Protein AF-A0A1Q5UCD7-F1 (afdb_monomer_lite)

InterPro domains:
  IPR011032 GroES-like superfamily [SSF50129] (16-64)

pLDDT: mean 85.54, std 17.17, range [32.56, 97.5]

Radius of gyration: 14.48 Å; chains: 1; bounding box: 33×25×29 Å

Foldseek 3Di:
DDPPPVQWDFDPDDWDWDWDDPDAQDTDTDIGGQGDDRDPPDDRDDDPDDDDDVVVVCVNRVVPPPPD

Organism: NCBI:txid1316194

Secondary structure (DSSP, 8-state):
-----TT----SS-EEEEEEEEETTEEEEEEEEPP---STT------S-----HHHHHHHHT-TTS--

Structure (mmCIF, N/CA/C/O backbone):
data_AF-A0A1Q5UCD7-F1
#
_entry.id   AF-A0A1Q5UCD7-F1
#
loop_
_atom_site.group_PDB
_atom_site.id
_atom_site.type_symbol
_atom_site.label_atom_id
_atom_site.label_alt_id
_atom_site.label_comp_id
_atom_site.label_asym_id
_atom_site.label_entity_id
_atom_site.label_seq_id
_atom_site.pdbx_PDB_ins_code
_atom_site.Cartn_x
_atom_site.Cartn_y
_atom_site.Cartn_z
_atom_site.occupancy
_atom_site.B_iso_or_equiv
_atom_site.auth_seq_id
_atom_site.auth_comp_id
_atom_site.auth_asym_id
_atom_site.auth_atom_id
_atom_site.pdbx_PDB_model_num
ATOM 1 N N . MET A 1 1 ? -8.849 -11.045 -15.946 1.00 32.56 1 MET A N 1
ATOM 2 C CA . MET A 1 1 ? -10.164 -11.611 -15.572 1.00 32.56 1 MET A CA 1
ATOM 3 C C . MET A 1 1 ? -10.121 -11.872 -14.081 1.00 32.56 1 MET A C 1
ATOM 5 O O . MET A 1 1 ? -9.162 -12.470 -13.617 1.00 32.56 1 MET A O 1
ATOM 9 N N . ALA A 1 2 ? -11.039 -11.241 -13.354 1.00 34.31 2 ALA A N 1
ATOM 10 C CA . ALA A 1 2 ? -10.933 -10.895 -11.942 1.00 34.31 2 ALA A CA 1
ATOM 11 C C . ALA A 1 2 ? -10.807 -12.109 -11.009 1.00 34.31 2 ALA A C 1
ATOM 13 O O . ALA A 1 2 ? -11.728 -12.916 -10.918 1.00 34.31 2 ALA A O 1
ATOM 14 N N . ALA A 1 3 ? -9.716 -12.168 -10.242 1.00 41.72 3 ALA A N 1
ATOM 15 C CA . ALA A 1 3 ? -9.738 -12.838 -8.951 1.00 41.72 3 ALA A CA 1
ATOM 16 C C . ALA A 1 3 ? -10.561 -11.946 -8.014 1.00 41.72 3 ALA A C 1
ATOM 18 O O . ALA A 1 3 ? -10.051 -11.016 -7.392 1.00 41.72 3 ALA A O 1
ATOM 19 N N . VAL A 1 4 ? -11.875 -12.160 -8.003 1.00 46.75 4 VAL A N 1
ATOM 20 C CA . VAL A 1 4 ? -12.735 -11.631 -6.949 1.00 46.75 4 VAL A CA 1
ATOM 21 C C . VAL A 1 4 ? -12.306 -12.351 -5.676 1.00 46.75 4 VAL A C 1
ATOM 23 O O . VAL A 1 4 ? -12.614 -13.525 -5.488 1.00 46.75 4 VAL A O 1
ATOM 26 N N . LEU A 1 5 ? -11.541 -11.651 -4.839 1.00 52.31 5 LEU A N 1
ATOM 27 C CA . LEU A 1 5 ? -11.327 -11.993 -3.438 1.00 52.31 5 LEU A CA 1
ATOM 28 C C . LEU A 1 5 ? -12.711 -12.245 -2.827 1.00 52.31 5 LEU A C 1
ATOM 30 O O . LEU A 1 5 ? -13.505 -11.311 -2.706 1.00 52.31 5 LEU A O 1
ATOM 34 N N . GLN A 1 6 ? -13.047 -13.495 -2.512 1.00 52.44 6 GLN A N 1
ATOM 35 C CA . GLN A 1 6 ? -14.295 -13.798 -1.814 1.00 52.44 6 GLN A CA 1
ATOM 36 C C . GLN A 1 6 ? -14.280 -13.061 -0.465 1.00 52.44 6 GLN A C 1
ATOM 38 O O . GLN A 1 6 ? -13.541 -13.442 0.432 1.00 52.44 6 GLN A O 1
ATOM 43 N N . GLY A 1 7 ? -15.071 -11.989 -0.341 1.00 73.06 7 GLY A N 1
ATOM 44 C CA . GLY A 1 7 ? -15.330 -11.296 0.928 1.00 73.06 7 GLY A CA 1
ATOM 45 C C . GLY A 1 7 ? -14.756 -9.883 1.085 1.00 73.06 7 GLY A C 1
ATOM 46 O O . GLY A 1 7 ? -15.175 -9.186 2.005 1.00 73.06 7 GLY A O 1
ATOM 47 N N . TYR A 1 8 ? -13.870 -9.405 0.202 1.00 83.31 8 TYR A N 1
ATOM 48 C CA . TYR A 1 8 ? -13.347 -8.037 0.332 1.00 83.31 8 TYR A CA 1
ATOM 49 C C . TYR A 1 8 ? -14.383 -6.995 -0.118 1.00 83.31 8 TYR A C 1
ATOM 51 O O . TYR A 1 8 ? -14.735 -6.921 -1.298 1.00 83.31 8 TYR A O 1
ATOM 59 N N . VAL A 1 9 ? -14.843 -6.157 0.815 1.00 87.75 9 VAL A N 1
ATOM 60 C CA . VAL A 1 9 ? -15.753 -5.034 0.544 1.00 87.75 9 VAL A CA 1
ATOM 61 C C . VAL A 1 9 ? -14.977 -3.723 0.677 1.00 87.75 9 VAL A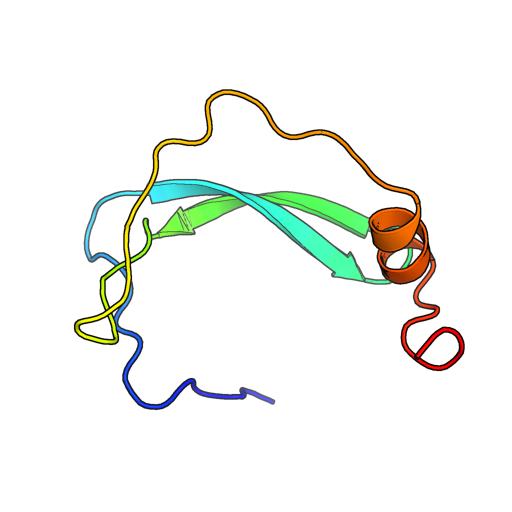 C 1
ATOM 63 O O . VAL A 1 9 ? -14.630 -3.349 1.791 1.00 87.75 9 VAL A O 1
ATOM 66 N N . PRO A 1 10 ? -14.721 -2.981 -0.415 1.00 89.19 10 PRO A N 1
ATOM 67 C CA . PRO A 1 10 ? -13.965 -1.736 -0.341 1.00 89.19 10 PRO A CA 1
ATOM 68 C C . PRO A 1 10 ? -14.605 -0.715 0.605 1.00 89.19 10 PRO A C 1
ATOM 70 O O . PRO A 1 10 ? -15.831 -0.593 0.660 1.00 89.19 10 PRO A O 1
ATOM 73 N N . HIS A 1 11 ? -13.782 0.086 1.289 1.00 90.81 11 HIS A N 1
ATOM 74 C CA . HIS A 1 11 ? -14.308 1.146 2.144 1.00 90.81 11 HIS A CA 1
ATOM 75 C C . HIS A 1 11 ? -15.178 2.115 1.310 1.00 90.81 11 HIS A C 1
ATOM 77 O O . HIS A 1 11 ? -14.704 2.645 0.301 1.00 90.81 11 HIS A O 1
ATOM 83 N N . PRO A 1 12 ? -16.425 2.411 1.728 1.00 85.88 12 PRO A N 1
ATOM 84 C CA . PRO A 1 12 ? -17.423 3.056 0.866 1.00 85.88 12 PRO A CA 1
ATOM 85 C C . PRO A 1 12 ? -17.071 4.492 0.453 1.00 85.88 12 PRO A C 1
ATOM 87 O O . PRO A 1 12 ? -17.438 4.935 -0.631 1.00 85.88 12 PRO A O 1
ATOM 90 N N . THR A 1 13 ? -16.371 5.236 1.315 1.00 88.50 13 THR A N 1
ATOM 91 C CA . THR A 1 13 ? -16.130 6.679 1.125 1.00 88.50 13 THR A CA 1
ATOM 92 C C . THR A 1 13 ? -14.662 7.095 1.223 1.00 88.50 13 THR A C 1
ATOM 94 O O . THR A 1 13 ? -14.198 7.926 0.442 1.00 88.50 13 THR A O 1
ATOM 97 N N . ASN A 1 14 ? -13.906 6.526 2.163 1.00 93.25 14 ASN A N 1
ATOM 98 C CA . ASN A 1 14 ? -12.530 6.934 2.420 1.00 93.25 14 ASN A CA 1
ATOM 99 C C . ASN A 1 14 ? -11.549 6.327 1.413 1.00 93.25 14 ASN A C 1
ATOM 101 O O . ASN A 1 14 ? -11.589 5.130 1.131 1.00 93.25 14 ASN A O 1
ATOM 105 N N . LYS A 1 15 ? -10.609 7.152 0.940 1.00 96.44 15 LYS A N 1
ATOM 106 C CA . LYS A 1 15 ? -9.539 6.758 0.013 1.00 96.44 15 LYS A CA 1
ATOM 107 C C . LYS A 1 15 ? -8.151 6.932 0.633 1.00 96.44 15 LYS A C 1
ATOM 109 O O . LYS A 1 15 ? -7.979 7.670 1.605 1.00 96.44 15 LYS A O 1
ATOM 114 N N . MET A 1 16 ? -7.164 6.261 0.053 1.00 97.25 16 MET A N 1
ATOM 115 C CA . MET A 1 16 ? -5.736 6.428 0.318 1.00 97.25 16 MET A CA 1
ATOM 116 C C . MET A 1 16 ? -4.947 6.449 -0.992 1.00 97.25 16 MET A C 1
ATOM 118 O O . MET A 1 16 ? -5.436 5.995 -2.025 1.00 97.25 16 MET A O 1
ATOM 122 N N . LYS A 1 17 ? -3.726 6.983 -0.951 1.00 96.88 17 LYS A N 1
ATOM 123 C CA . LYS A 1 17 ? -2.783 6.861 -2.066 1.00 96.88 17 LYS A CA 1
ATOM 124 C C . LYS A 1 17 ? -2.120 5.487 -2.015 1.00 96.88 17 LYS A C 1
ATOM 126 O O . LYS A 1 17 ? -1.747 5.043 -0.935 1.00 96.88 17 LYS A O 1
ATOM 131 N N . ALA A 1 18 ? -1.943 4.859 -3.168 1.00 97.25 18 ALA A N 1
ATOM 132 C CA . ALA A 1 18 ? -1.206 3.609 -3.302 1.00 97.25 18 ALA A CA 1
ATOM 133 C C . ALA A 1 18 ? -0.349 3.635 -4.569 1.00 97.25 18 ALA A C 1
ATOM 135 O O . ALA A 1 18 ? -0.798 4.138 -5.601 1.00 97.25 18 ALA A O 1
ATOM 136 N N . ALA A 1 19 ? 0.858 3.076 -4.484 1.00 96.44 19 ALA A N 1
ATOM 137 C CA . ALA A 1 19 ? 1.636 2.713 -5.661 1.00 96.44 19 ALA A CA 1
ATOM 138 C C . ALA A 1 19 ? 1.036 1.443 -6.268 1.00 96.44 19 ALA A C 1
ATOM 140 O O . ALA A 1 19 ? 0.835 0.452 -5.567 1.00 96.44 19 ALA A O 1
ATOM 141 N N . ARG A 1 20 ? 0.696 1.493 -7.554 1.00 94.75 20 ARG A N 1
ATOM 142 C CA . ARG A 1 20 ? 0.044 0.403 -8.277 1.00 94.75 20 ARG A CA 1
ATOM 143 C C . ARG A 1 20 ? 0.915 0.013 -9.449 1.00 94.75 20 ARG A C 1
ATOM 145 O O . ARG A 1 20 ? 1.271 0.866 -10.257 1.00 94.75 20 ARG A O 1
ATOM 152 N N . TRP A 1 21 ? 1.221 -1.268 -9.540 1.00 93.69 21 TRP A N 1
ATOM 153 C CA . TRP A 1 21 ? 1.899 -1.826 -10.695 1.00 93.69 21 TRP A CA 1
ATOM 154 C C . TRP A 1 21 ? 0.899 -1.993 -11.842 1.00 93.69 21 TRP A C 1
ATOM 156 O O . TRP A 1 21 ? -0.105 -2.690 -11.691 1.00 93.69 21 TRP A O 1
ATOM 166 N N . MET A 1 22 ? 1.159 -1.320 -12.960 1.00 93.50 22 MET A N 1
ATOM 167 C CA . MET A 1 22 ? 0.303 -1.316 -14.152 1.00 93.50 22 MET A CA 1
ATOM 168 C C . MET A 1 22 ? 0.862 -2.207 -15.270 1.00 93.50 22 MET A C 1
ATOM 170 O O . MET A 1 22 ? 0.174 -2.491 -16.250 1.00 93.50 22 MET A O 1
ATOM 174 N N . GLY A 1 23 ? 2.088 -2.700 -15.097 1.00 90.75 23 GLY A N 1
ATOM 175 C CA . GLY A 1 23 ? 2.770 -3.587 -16.026 1.00 90.75 23 GLY A CA 1
ATOM 176 C C . GLY A 1 23 ? 4.280 -3.410 -15.949 1.00 90.75 23 GLY A C 1
ATOM 177 O O . GLY A 1 23 ? 4.800 -2.655 -15.125 1.00 90.75 23 GLY A O 1
ATOM 178 N N . ARG A 1 24 ? 5.010 -4.117 -16.817 1.00 93.06 24 ARG A N 1
ATOM 179 C CA . ARG A 1 24 ? 6.472 -4.021 -16.860 1.00 93.06 24 ARG A CA 1
ATOM 180 C C . ARG A 1 24 ? 6.908 -2.561 -16.997 1.00 93.06 24 ARG A C 1
ATOM 182 O O . ARG A 1 24 ? 6.580 -1.903 -17.980 1.00 93.06 24 ARG A O 1
ATOM 189 N N . ARG A 1 25 ? 7.715 -2.116 -16.038 1.00 93.88 25 ARG A N 1
ATOM 190 C CA . ARG A 1 25 ? 8.257 -0.764 -15.899 1.00 93.88 25 ARG A CA 1
ATOM 191 C C . ARG A 1 25 ? 7.207 0.339 -15.778 1.00 93.88 25 ARG A C 1
ATOM 193 O O . ARG A 1 25 ? 7.478 1.480 -16.137 1.00 93.88 25 ARG A O 1
ATOM 200 N N . ASP A 1 26 ? 6.026 0.001 -15.271 1.00 95.00 26 ASP A N 1
ATOM 201 C CA . ASP A 1 26 ? 4.926 0.944 -15.123 1.00 95.00 26 ASP A CA 1
ATOM 202 C C . ASP A 1 26 ? 4.339 0.876 -13.708 1.00 95.00 26 ASP A C 1
ATOM 204 O O . ASP A 1 26 ? 3.738 -0.123 -13.294 1.00 95.00 26 ASP A O 1
ATOM 208 N N . VAL A 1 27 ? 4.572 1.943 -12.940 1.00 95.50 27 VAL A N 1
ATOM 209 C CA . VAL A 1 27 ? 4.047 2.123 -11.586 1.00 95.50 27 VAL A CA 1
ATOM 210 C C . VAL A 1 27 ? 3.432 3.506 -11.479 1.00 95.50 27 VAL A C 1
ATOM 212 O O . VAL A 1 27 ? 4.095 4.521 -11.682 1.00 95.50 27 VAL A O 1
ATOM 215 N N . GLU A 1 28 ? 2.174 3.543 -11.058 1.00 96.81 28 GLU A N 1
ATOM 216 C CA . GLU A 1 28 ? 1.423 4.778 -10.884 1.00 96.81 28 GLU A CA 1
ATOM 217 C C . GLU A 1 28 ? 0.985 4.967 -9.436 1.00 96.81 28 GLU A C 1
ATOM 21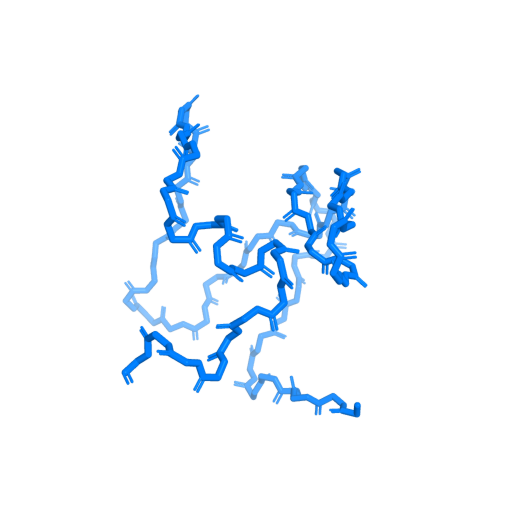9 O O . GLU A 1 28 ? 0.548 4.026 -8.766 1.00 96.81 28 GLU A O 1
ATOM 224 N N . ILE A 1 29 ? 0.995 6.215 -8.968 1.00 97.38 29 ILE A N 1
ATOM 225 C CA . ILE A 1 29 ? 0.346 6.572 -7.707 1.00 97.38 29 ILE A CA 1
ATOM 226 C C . ILE A 1 29 ? -1.125 6.894 -7.975 1.00 97.38 29 ILE A C 1
ATOM 228 O O . ILE A 1 29 ? -1.447 7.901 -8.602 1.00 97.38 29 ILE A O 1
ATOM 232 N N . GLY A 1 30 ? -2.025 6.060 -7.457 1.00 96.12 30 GLY A N 1
ATOM 233 C CA . GLY A 1 30 ? -3.472 6.228 -7.591 1.00 96.12 30 GLY A CA 1
ATOM 234 C C . GLY A 1 30 ? -4.181 6.427 -6.254 1.00 96.12 30 GLY A C 1
ATOM 235 O O . GLY A 1 30 ? -3.666 6.059 -5.199 1.00 96.12 30 GLY A O 1
ATOM 236 N N . LEU A 1 31 ? -5.397 6.982 -6.296 1.00 96.88 31 LEU A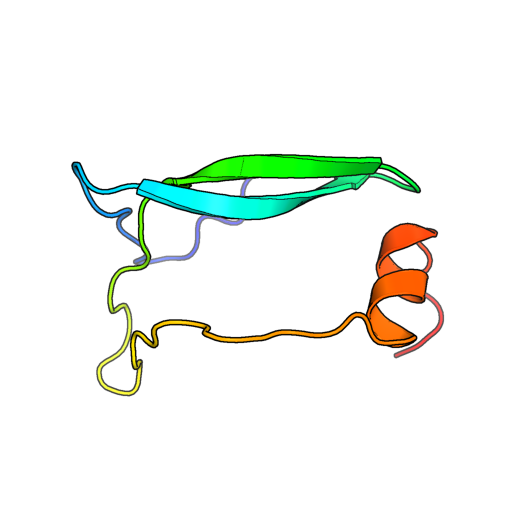 N 1
ATOM 237 C CA . LEU A 1 31 ? -6.322 6.954 -5.160 1.00 96.88 31 LEU A CA 1
ATOM 238 C C . LEU A 1 31 ? -7.135 5.658 -5.190 1.00 96.88 31 LEU A C 1
ATOM 240 O O . LEU A 1 31 ? -7.886 5.414 -6.134 1.00 96.88 31 LEU A O 1
ATOM 244 N N . VAL A 1 32 ? -7.024 4.864 -4.132 1.00 94.81 32 VAL A N 1
ATOM 245 C CA . VAL A 1 32 ? -7.757 3.607 -3.937 1.00 94.81 32 VAL A CA 1
ATOM 246 C C . VAL A 1 32 ? -8.606 3.691 -2.667 1.00 94.81 32 VAL A C 1
ATOM 248 O O . VAL A 1 32 ? -8.306 4.518 -1.803 1.00 94.81 32 VAL A O 1
ATOM 251 N N . PRO A 1 33 ? -9.676 2.893 -2.519 1.00 96.00 33 PRO A N 1
ATOM 252 C CA . PRO A 1 33 ? -10.399 2.795 -1.253 1.00 96.00 33 PRO A CA 1
ATOM 253 C C . PRO A 1 33 ? -9.453 2.434 -0.104 1.00 96.00 33 PRO A C 1
ATOM 255 O O . PRO A 1 33 ? -8.506 1.670 -0.292 1.00 96.00 33 PRO A O 1
ATOM 258 N N . LYS A 1 34 ? -9.700 2.983 1.088 1.00 95.38 34 LYS A N 1
ATOM 259 C CA . LYS A 1 34 ? -9.010 2.511 2.293 1.00 95.38 34 LYS A CA 1
ATOM 260 C C . LYS A 1 34 ? -9.306 1.018 2.511 1.00 95.38 34 LYS A C 1
ATOM 262 O O . LYS A 1 34 ? -10.395 0.570 2.142 1.00 95.38 34 LYS A O 1
ATOM 267 N N . PRO A 1 35 ? -8.366 0.263 3.102 1.00 93.38 35 PRO A N 1
ATOM 268 C CA . PRO A 1 35 ? -8.584 -1.144 3.394 1.00 93.38 35 PRO A CA 1
ATOM 269 C C . PRO A 1 35 ? -9.698 -1.315 4.429 1.00 93.38 35 PRO A C 1
ATOM 271 O O . PRO A 1 35 ? -9.972 -0.422 5.237 1.00 93.38 35 PRO A O 1
ATOM 274 N N . THR A 1 36 ? -10.308 -2.489 4.406 1.00 92.81 36 THR A N 1
ATOM 275 C CA . THR A 1 36 ? -11.292 -2.959 5.380 1.00 92.81 36 THR A CA 1
ATOM 276 C C . THR A 1 36 ? -10.830 -4.295 5.942 1.00 92.81 36 THR A C 1
ATOM 278 O O . THR A 1 36 ? -10.186 -5.073 5.239 1.00 92.81 36 THR A O 1
ATOM 281 N N . ILE A 1 37 ? -11.182 -4.560 7.195 1.00 92.00 37 ILE A N 1
ATOM 282 C CA . ILE A 1 37 ? -10.949 -5.854 7.844 1.00 92.00 37 ILE A CA 1
ATOM 283 C C . ILE A 1 37 ? -11.775 -6.922 7.119 1.00 92.00 37 ILE A C 1
ATOM 285 O O . ILE A 1 37 ? -12.979 -6.728 6.939 1.00 92.00 37 ILE A O 1
ATOM 289 N N . THR A 1 38 ? -11.131 -8.005 6.680 1.00 91.19 38 THR A N 1
ATOM 290 C CA . THR A 1 38 ? -11.791 -9.134 5.996 1.00 91.19 38 THR A CA 1
ATOM 291 C C . THR A 1 38 ? -11.765 -10.392 6.864 1.00 91.19 38 THR A C 1
ATOM 293 O O . THR A 1 38 ? -12.726 -11.157 6.853 1.00 91.19 38 THR A O 1
ATOM 296 N N . ASP A 1 39 ? -10.713 -10.561 7.666 1.00 92.25 39 ASP A N 1
ATOM 297 C CA . ASP A 1 39 ? -10.552 -11.627 8.653 1.00 92.25 39 ASP A CA 1
ATOM 298 C C . ASP A 1 39 ? -10.382 -11.047 10.076 1.00 92.25 39 ASP A C 1
ATOM 300 O O . ASP A 1 39 ? -9.804 -9.967 10.228 1.00 92.25 39 ASP A O 1
ATOM 304 N N . PRO A 1 40 ? -10.845 -11.726 11.147 1.00 93.81 40 PRO A N 1
ATOM 305 C CA . PRO A 1 40 ? -10.660 -11.267 12.528 1.00 93.81 40 PRO A CA 1
ATOM 306 C C . PRO A 1 40 ? -9.205 -11.018 12.955 1.00 93.81 40 PRO A C 1
ATOM 308 O O . PRO A 1 40 ? -8.983 -10.317 13.941 1.00 93.81 40 PRO A O 1
ATOM 311 N N . SER A 1 41 ? -8.230 -11.605 12.258 1.00 95.69 41 SER A N 1
ATOM 312 C CA . SER A 1 41 ? -6.799 -11.427 12.524 1.00 95.69 41 SER A CA 1
ATOM 313 C C . SER A 1 41 ? -6.154 -10.247 11.787 1.00 95.69 41 SER A C 1
ATOM 315 O O . SER A 1 41 ? -4.994 -9.925 12.057 1.00 95.69 41 SER A O 1
ATOM 317 N N . ASP A 1 42 ? -6.885 -9.568 10.900 1.00 94.69 42 ASP A N 1
ATOM 318 C CA . ASP A 1 42 ? -6.357 -8.423 10.164 1.00 94.69 42 ASP A CA 1
ATOM 319 C C . ASP A 1 42 ? -6.146 -7.200 11.073 1.00 94.69 42 ASP A C 1
ATOM 321 O O . ASP A 1 42 ? -6.901 -6.927 12.010 1.00 94.69 42 ASP A O 1
ATOM 325 N N . 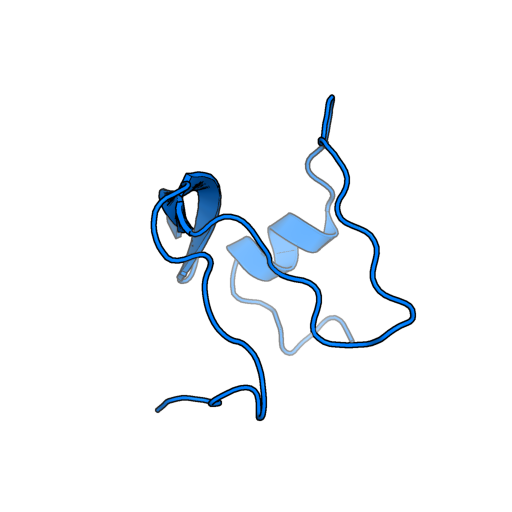ALA A 1 43 ? -5.154 -6.381 10.723 1.00 95.31 43 ALA A N 1
ATOM 326 C CA . ALA A 1 43 ? -4.939 -5.070 11.320 1.00 95.31 43 ALA A CA 1
ATOM 327 C C . ALA A 1 43 ? -4.738 -4.007 10.236 1.00 95.31 43 ALA A C 1
ATOM 329 O O . ALA A 1 43 ? -4.009 -4.205 9.264 1.00 95.31 43 ALA A O 1
ATOM 330 N N . ILE A 1 44 ? -5.350 -2.837 10.429 1.00 94.94 44 ILE A N 1
ATOM 331 C CA . ILE A 1 44 ? -5.135 -1.671 9.569 1.00 94.94 44 ILE A CA 1
ATOM 332 C C . ILE A 1 44 ? -4.108 -0.768 10.240 1.00 94.94 44 ILE A C 1
ATOM 334 O O . 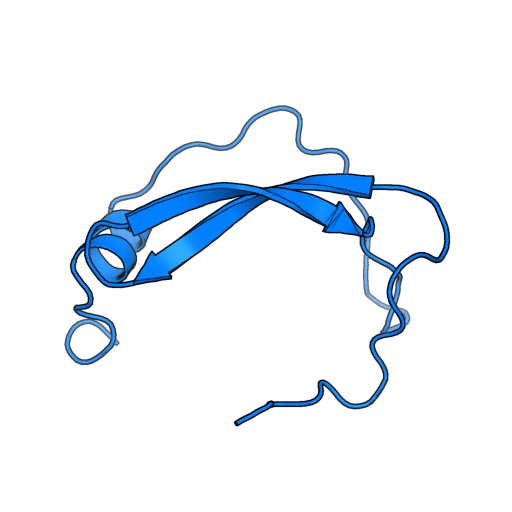ILE A 1 44 ? -4.351 -0.231 11.320 1.00 94.94 44 ILE A O 1
ATOM 338 N N . ILE A 1 45 ? -2.974 -0.571 9.572 1.00 96.06 45 ILE A N 1
ATOM 339 C CA . ILE A 1 45 ? -1.892 0.288 10.052 1.00 96.06 45 ILE A CA 1
ATOM 340 C C . ILE A 1 45 ? -1.771 1.555 9.208 1.00 96.06 45 ILE A C 1
ATOM 342 O O . ILE A 1 45 ? -2.003 1.553 7.997 1.00 96.06 45 ILE A O 1
ATOM 346 N N . GLN A 1 46 ? -1.356 2.647 9.846 1.00 96.19 46 GLN A N 1
ATOM 347 C CA . GLN A 1 46 ? -0.895 3.832 9.136 1.00 96.19 46 GLN A CA 1
ATOM 348 C C . GLN A 1 46 ? 0.589 3.667 8.810 1.00 96.19 46 GLN A C 1
ATOM 350 O O . GLN A 1 46 ? 1.440 3.707 9.697 1.00 96.19 46 GLN A O 1
ATOM 355 N N . VAL A 1 47 ? 0.901 3.511 7.526 1.00 96.06 47 VAL A N 1
ATOM 356 C CA . VAL A 1 47 ? 2.288 3.466 7.056 1.00 96.06 47 VAL A CA 1
ATOM 357 C C . VAL A 1 47 ? 2.906 4.854 7.221 1.00 96.06 47 VAL A C 1
ATOM 359 O O . VAL A 1 47 ? 2.444 5.817 6.610 1.00 96.06 47 VAL A O 1
ATOM 362 N N . THR A 1 48 ? 3.941 4.964 8.055 1.00 97.50 48 THR A N 1
ATOM 363 C CA . THR A 1 48 ? 4.714 6.206 8.209 1.00 97.50 48 THR A CA 1
ATOM 364 C C . THR A 1 48 ? 5.854 6.267 7.199 1.00 97.50 48 THR A C 1
ATOM 366 O O . THR A 1 48 ? 6.085 7.315 6.606 1.00 97.50 48 THR A O 1
ATOM 369 N N . HIS A 1 49 ? 6.523 5.133 6.972 1.00 96.81 49 HIS A N 1
ATOM 370 C CA . HIS A 1 49 ? 7.621 4.977 6.024 1.00 96.81 49 HIS A CA 1
ATOM 371 C C . HIS A 1 49 ? 7.593 3.572 5.418 1.00 96.81 49 HIS A C 1
ATOM 373 O O . HIS A 1 49 ? 7.266 2.600 6.098 1.00 96.81 49 HIS A O 1
ATOM 379 N N . CYS A 1 50 ? 7.955 3.475 4.143 1.00 95.25 50 CYS A N 1
ATOM 380 C CA . CYS A 1 50 ? 8.183 2.227 3.429 1.00 95.25 50 CYS A CA 1
ATOM 381 C C . CYS A 1 50 ? 9.297 2.475 2.408 1.00 95.25 50 CYS A C 1
ATOM 383 O O . CYS A 1 50 ? 9.353 3.550 1.806 1.00 95.25 50 CYS A O 1
ATOM 385 N N . THR A 1 51 ? 10.198 1.515 2.250 1.00 95.94 51 THR A N 1
ATOM 386 C CA . THR A 1 51 ? 11.330 1.595 1.323 1.00 95.94 51 THR A CA 1
ATOM 387 C C . THR A 1 51 ? 11.114 0.675 0.133 1.00 95.94 51 THR A C 1
ATOM 389 O O . THR A 1 51 ? 10.333 -0.266 0.210 1.00 95.94 51 THR A O 1
ATOM 392 N N . ILE A 1 52 ? 11.858 0.921 -0.942 1.00 95.56 52 ILE A N 1
ATOM 393 C CA . ILE A 1 52 ? 11.917 0.026 -2.099 1.00 95.56 52 ILE A CA 1
ATOM 394 C C . ILE A 1 52 ? 12.979 -1.042 -1.831 1.00 95.56 52 ILE A C 1
ATOM 396 O O . ILE A 1 52 ? 14.099 -0.718 -1.430 1.00 95.56 52 ILE A O 1
ATOM 400 N N . SER A 1 53 ? 12.627 -2.302 -2.059 1.00 93.75 53 SER A N 1
ATOM 401 C CA . SER A 1 53 ? 13.514 -3.462 -1.969 1.00 93.75 53 SER A CA 1
ATOM 402 C C . SER A 1 53 ? 13.864 -3.996 -3.362 1.00 93.75 53 SER A C 1
ATOM 404 O O . SER A 1 53 ? 13.159 -3.744 -4.338 1.00 93.75 53 SER A O 1
ATOM 406 N N . GLY A 1 54 ? 14.929 -4.796 -3.471 1.00 90.44 54 GLY A N 1
ATOM 407 C CA . GLY A 1 54 ? 15.271 -5.490 -4.720 1.00 90.44 54 GLY A CA 1
ATOM 408 C C . GLY A 1 54 ? 14.148 -6.404 -5.230 1.00 90.44 54 GLY A C 1
ATOM 409 O O . GLY A 1 54 ? 13.958 -6.520 -6.438 1.00 90.44 54 GLY A O 1
ATOM 410 N N . SER A 1 55 ? 13.336 -6.971 -4.329 1.00 90.25 55 SER A N 1
ATOM 411 C CA . SER A 1 55 ? 12.147 -7.762 -4.689 1.00 90.25 55 SER A CA 1
ATOM 412 C C . SER A 1 55 ? 11.123 -6.968 -5.500 1.00 90.25 55 SER A C 1
ATOM 414 O O . SER A 1 55 ? 10.502 -7.510 -6.412 1.00 90.25 55 SER A O 1
ATOM 416 N N . ASP A 1 56 ? 10.986 -5.674 -5.217 1.00 92.75 56 ASP A N 1
ATOM 417 C CA . ASP A 1 56 ? 10.061 -4.805 -5.942 1.00 92.75 56 ASP A CA 1
ATOM 418 C C . ASP A 1 56 ? 10.550 -4.564 -7.375 1.00 92.75 56 ASP A C 1
ATOM 420 O O . ASP A 1 56 ? 9.742 -4.402 -8.289 1.00 92.75 56 ASP A O 1
ATOM 424 N N . LEU A 1 57 ? 11.871 -4.597 -7.598 1.00 92.12 57 LEU A N 1
ATOM 425 C CA . LEU A 1 57 ? 12.466 -4.461 -8.928 1.00 92.12 57 LEU A CA 1
ATOM 426 C C . LEU A 1 57 ? 12.224 -5.697 -9.797 1.00 92.12 57 LEU A C 1
ATOM 428 O O . LEU A 1 57 ? 11.991 -5.551 -10.994 1.00 92.12 57 LEU A O 1
ATOM 432 N N . HIS A 1 58 ? 12.212 -6.899 -9.214 1.00 89.56 58 HIS A N 1
ATOM 433 C CA . HIS A 1 58 ? 11.839 -8.112 -9.950 1.00 89.56 58 HIS A CA 1
ATOM 434 C C . HIS A 1 58 ? 10.391 -8.034 -10.457 1.00 89.56 58 HIS A C 1
ATOM 436 O O . HIS A 1 58 ? 10.127 -8.340 -11.621 1.00 89.56 58 HIS A O 1
ATOM 442 N N . LEU A 1 59 ? 9.466 -7.540 -9.623 1.00 89.75 59 LEU A N 1
ATOM 443 C CA . LEU A 1 59 ? 8.089 -7.255 -10.041 1.00 89.75 59 LEU A CA 1
ATOM 444 C C . LEU A 1 59 ? 8.045 -6.164 -11.123 1.00 89.75 59 LEU A C 1
ATOM 446 O O . LEU A 1 59 ? 7.374 -6.324 -12.142 1.00 89.75 59 LEU A O 1
ATOM 450 N N . TYR A 1 60 ? 8.784 -5.073 -10.928 1.00 91.81 60 TYR A N 1
ATOM 451 C CA . TYR A 1 60 ? 8.838 -3.946 -11.858 1.00 91.81 60 TYR A CA 1
ATOM 452 C C . TYR A 1 60 ? 9.335 -4.353 -13.252 1.00 91.81 60 TYR A C 1
ATOM 454 O O . TYR A 1 60 ? 8.747 -3.943 -14.251 1.00 91.81 60 TYR A O 1
ATOM 462 N N . GLU A 1 61 ? 10.361 -5.199 -13.349 1.00 91.75 61 GLU A N 1
ATOM 463 C CA . GLU A 1 61 ? 10.879 -5.714 -14.625 1.00 91.75 61 GLU A CA 1
ATOM 464 C C . GLU A 1 61 ? 9.984 -6.801 -15.252 1.00 91.75 61 GLU A C 1
ATOM 466 O O . GLU A 1 61 ? 10.177 -7.165 -16.411 1.00 91.75 61 GLU A O 1
ATOM 471 N N . GLY A 1 62 ? 8.940 -7.257 -14.551 1.00 81.25 62 GLY A N 1
ATOM 472 C CA . GLY A 1 62 ? 8.009 -8.275 -15.041 1.00 81.25 62 GLY A CA 1
ATOM 473 C C . GLY A 1 62 ? 8.522 -9.713 -14.906 1.00 81.25 62 GLY A C 1
ATOM 474 O O . GLY A 1 62 ? 7.934 -10.617 -15.496 1.00 81.25 62 GLY A O 1
ATOM 475 N N . ASP A 1 63 ? 9.565 -9.939 -14.102 1.00 68.94 63 ASP A N 1
ATOM 476 C CA . ASP A 1 63 ? 10.233 -11.234 -13.902 1.00 68.94 63 ASP A CA 1
ATOM 477 C C . ASP A 1 63 ? 9.629 -12.044 -12.739 1.00 68.94 63 ASP A C 1
ATOM 479 O O . ASP A 1 63 ? 10.324 -12.715 -11.976 1.00 68.94 63 ASP A O 1
ATOM 483 N N . LEU A 1 64 ? 8.299 -12.038 -12.606 1.00 65.00 64 LEU A N 1
ATOM 484 C CA . LEU A 1 64 ? 7.596 -12.799 -11.560 1.00 65.00 64 LEU A CA 1
ATOM 485 C C . LEU A 1 64 ? 7.785 -14.327 -11.668 1.00 65.00 64 LEU A C 1
ATOM 487 O O . LEU A 1 64 ? 7.498 -15.042 -10.713 1.00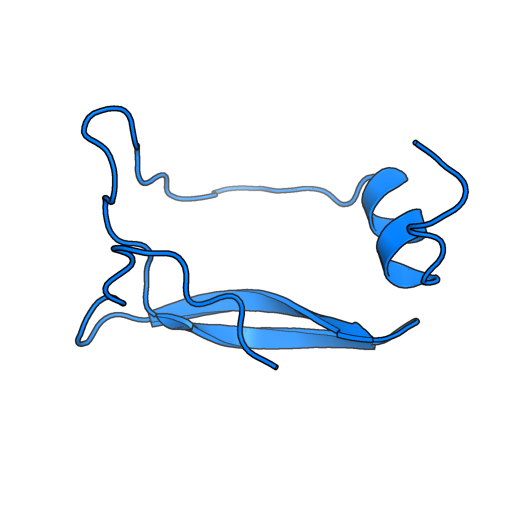 65.00 64 LEU A O 1
ATOM 491 N N . GLY A 1 65 ? 8.235 -14.835 -12.819 1.00 58.22 65 GLY A N 1
ATOM 492 C CA . GLY A 1 65 ? 8.342 -16.271 -13.092 1.00 58.22 65 GLY A CA 1
ATOM 493 C C . GLY A 1 65 ? 9.688 -16.927 -12.771 1.00 58.22 65 GLY A C 1
ATOM 494 O O . GLY A 1 65 ? 9.766 -18.146 -12.867 1.00 58.22 65 GLY A O 1
ATOM 495 N N . TYR A 1 66 ? 10.739 -16.170 -12.433 1.00 53.81 66 TYR A N 1
ATOM 496 C CA . TYR A 1 66 ? 12.112 -16.710 -12.371 1.00 53.81 66 TYR A CA 1
ATOM 497 C C . TYR A 1 66 ? 12.783 -16.661 -10.985 1.00 53.81 66 TYR A C 1
ATOM 499 O O . TYR A 1 66 ? 13.908 -17.139 -10.853 1.00 53.81 66 TYR A O 1
ATOM 507 N N . ILE A 1 67 ? 12.129 -16.089 -9.962 1.00 52.78 67 ILE A N 1
ATOM 508 C CA . ILE A 1 67 ? 12.715 -15.807 -8.628 1.00 52.78 67 ILE A CA 1
ATOM 509 C C . ILE A 1 67 ? 11.815 -16.288 -7.458 1.00 52.78 67 ILE A C 1
ATOM 511 O O . ILE A 1 67 ? 11.850 -15.761 -6.350 1.00 52.78 67 ILE A O 1
ATOM 515 N N . MET A 1 68 ? 11.029 -17.344 -7.677 1.00 49.66 68 MET A N 1
ATOM 516 C CA . MET A 1 68 ? 10.445 -18.151 -6.590 1.00 49.66 68 MET A CA 1
ATOM 517 C C . MET A 1 68 ? 11.089 -19.531 -6.565 1.00 49.66 68 MET A C 1
ATOM 519 O O . MET A 1 68 ? 11.256 -20.103 -7.665 1.00 49.66 68 MET A O 1
#

Sequence (68 aa):
MAAVLQGYVPHPTNKMKAARWMGRRDVEIGLVPKPTITDPSDAIIQVTHCTISGSDLHLYEGDLGYIM